Protein AF-A0A5C6QHN0-F1 (afdb_monomer_lite)

Foldseek 3Di:
DDLVVLLVVLLVLLLVQLQCVVVVNHDVVSVVVSVVSVVVCCVVPSDHPVVSQVSNQVSNCVRPVDGPVRVVVVDDD

Secondary structure (DSSP, 8-state):
--HHHHHHHHHHHHHHHHHHHHTT---HHHHHHHHHHHHHHHHTTSS-HHHHHHHHHHHHHHHHSS-HHHHHHH---

Radius of gyration: 12.92 Å; chains: 1; bounding box: 29×25×35 Å

pLDDT: mean 89.26, std 10.79, range [48.53, 96.69]

Structure (mmCIF, N/CA/C/O backbone):
data_AF-A0A5C6QHN0-F1
#
_entry.id   AF-A0A5C6QHN0-F1
#
loop_
_atom_site.group_PDB
_atom_site.id
_atom_site.type_symbol
_atom_site.label_atom_id
_atom_site.label_alt_id
_atom_site.label_comp_id
_atom_site.label_asym_id
_atom_site.label_entity_id
_atom_site.label_seq_id
_atom_site.pdbx_PDB_ins_code
_atom_site.Cartn_x
_atom_site.Cartn_y
_atom_site.Cartn_z
_atom_site.occupancy
_atom_site.B_iso_or_equiv
_atom_site.auth_seq_id
_atom_site.auth_comp_id
_atom_site.auth_asym_id
_atom_site.auth_atom_id
_atom_site.pdbx_PDB_model_num
ATOM 1 N N . MET A 1 1 ? -7.245 -11.446 15.545 1.00 71.00 1 MET A N 1
ATOM 2 C CA . MET A 1 1 ? -6.297 -10.435 15.029 1.00 71.00 1 MET A CA 1
ATOM 3 C C . MET A 1 1 ? -6.727 -9.085 15.570 1.00 71.00 1 MET A C 1
ATOM 5 O O . MET A 1 1 ? -7.924 -8.827 15.551 1.00 71.00 1 MET A O 1
ATOM 9 N N . ASN A 1 2 ? -5.819 -8.284 16.127 1.00 89.75 2 ASN A N 1
ATOM 10 C CA . ASN A 1 2 ? -6.158 -6.934 16.588 1.00 89.75 2 ASN A CA 1
ATOM 11 C C . ASN A 1 2 ? -5.848 -5.903 15.485 1.00 89.75 2 ASN A C 1
ATOM 13 O O . ASN A 1 2 ? -5.230 -6.248 14.474 1.00 89.75 2 ASN A O 1
ATOM 17 N N . LYS A 1 3 ? -6.293 -4.655 15.678 1.00 90.88 3 LYS A N 1
ATOM 18 C CA . LYS A 1 3 ? -6.091 -3.556 14.718 1.00 90.88 3 LYS A CA 1
ATOM 19 C C . LYS A 1 3 ? -4.617 -3.403 14.323 1.00 90.88 3 LYS A C 1
ATOM 21 O O . LYS A 1 3 ? -4.321 -3.336 13.134 1.00 90.88 3 LYS A O 1
ATOM 26 N N . GLN A 1 4 ? -3.707 -3.424 15.296 1.00 92.81 4 GLN A N 1
ATOM 27 C CA . GLN A 1 4 ? -2.278 -3.252 15.039 1.00 92.81 4 GLN A CA 1
ATOM 28 C C . GLN A 1 4 ? -1.709 -4.392 14.188 1.00 92.81 4 GLN A C 1
ATOM 30 O O . GLN A 1 4 ? -1.083 -4.136 13.171 1.00 92.81 4 GLN A O 1
ATOM 35 N N . THR A 1 5 ? -2.034 -5.648 14.511 1.00 94.06 5 THR A N 1
ATOM 36 C CA . THR A 1 5 ? -1.586 -6.811 13.728 1.00 94.06 5 THR A CA 1
ATOM 37 C C . THR A 1 5 ? -2.046 -6.741 12.267 1.00 94.06 5 THR A C 1
ATOM 39 O O . THR A 1 5 ? -1.350 -7.219 11.375 1.00 94.06 5 THR A O 1
ATOM 42 N N . PHE A 1 6 ? -3.220 -6.158 12.001 1.00 95.00 6 PHE A N 1
ATOM 43 C CA . PHE A 1 6 ? -3.696 -5.932 10.634 1.00 95.00 6 PHE A CA 1
ATOM 44 C C . PHE A 1 6 ? -2.869 -4.881 9.903 1.00 95.00 6 PHE A C 1
ATOM 46 O O . PHE A 1 6 ? -2.439 -5.129 8.778 1.00 95.00 6 PHE A O 1
ATOM 53 N N . ILE A 1 7 ? -2.605 -3.749 10.553 1.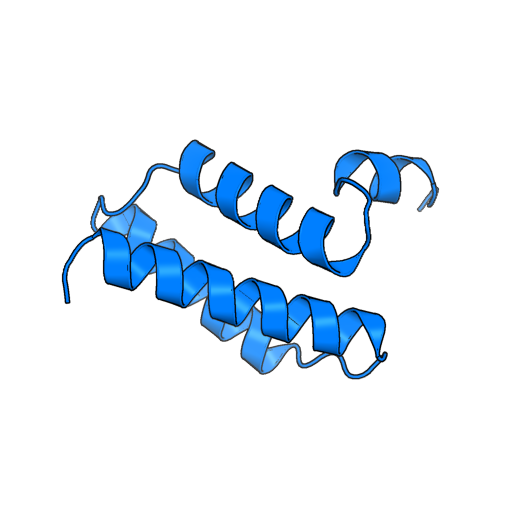00 94.69 7 ILE A N 1
ATOM 54 C CA . ILE A 1 7 ? -1.771 -2.678 9.997 1.00 94.69 7 ILE A CA 1
ATOM 55 C C . ILE A 1 7 ? -0.359 -3.200 9.704 1.00 94.69 7 ILE A C 1
ATOM 57 O O . ILE A 1 7 ? 0.132 -3.033 8.588 1.00 94.69 7 ILE A O 1
ATOM 61 N N . ASP A 1 8 ? 0.243 -3.925 10.648 1.00 95.50 8 ASP A N 1
ATOM 62 C CA . ASP A 1 8 ? 1.572 -4.522 10.486 1.00 95.50 8 ASP A CA 1
ATOM 63 C C . ASP A 1 8 ? 1.599 -5.509 9.305 1.00 95.50 8 ASP A C 1
ATOM 65 O O . ASP A 1 8 ? 2.536 -5.527 8.507 1.00 95.50 8 ASP A O 1
ATOM 69 N N . SER A 1 9 ? 0.536 -6.304 9.139 1.00 95.94 9 SER A N 1
ATOM 70 C CA . SER A 1 9 ? 0.391 -7.227 8.009 1.00 95.94 9 SER A CA 1
ATOM 71 C C . SER A 1 9 ? 0.278 -6.502 6.663 1.00 95.94 9 SER A C 1
ATOM 73 O O . SER A 1 9 ? 0.860 -6.961 5.677 1.00 95.94 9 SER A O 1
ATOM 75 N N . CYS A 1 10 ? -0.443 -5.378 6.599 1.00 96.12 10 CYS A N 1
ATOM 76 C CA . CYS A 1 10 ? -0.492 -4.536 5.403 1.00 96.12 10 CYS A CA 1
ATOM 77 C C . CYS A 1 10 ? 0.886 -3.944 5.085 1.00 96.12 10 CYS A C 1
ATOM 79 O O . CYS A 1 10 ? 1.316 -4.002 3.934 1.00 96.12 10 CYS A O 1
ATOM 81 N N . PHE A 1 11 ? 1.595 -3.436 6.097 1.00 96.44 11 PHE A N 1
ATOM 82 C CA . PHE A 1 11 ? 2.930 -2.861 5.938 1.00 96.44 11 PHE A CA 1
ATOM 83 C C . PHE A 1 11 ? 3.943 -3.877 5.400 1.00 96.44 11 PHE A C 1
ATOM 85 O O . PHE A 1 11 ? 4.642 -3.601 4.427 1.00 96.44 11 PHE A O 1
ATOM 92 N N . MET A 1 12 ? 3.990 -5.077 5.985 1.00 96.69 12 MET A N 1
ATOM 93 C CA . MET A 1 12 ? 4.915 -6.129 5.552 1.00 96.69 12 MET A CA 1
ATOM 94 C C . MET A 1 1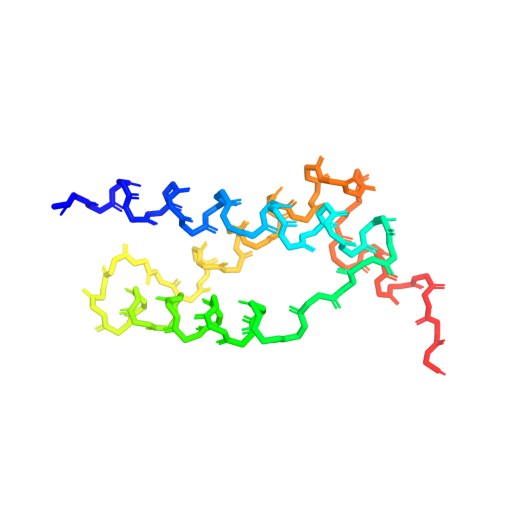2 ? 4.670 -6.550 4.098 1.00 96.69 12 MET A C 1
ATOM 96 O O . MET A 1 12 ? 5.622 -6.726 3.344 1.00 96.69 12 MET A O 1
ATOM 100 N N . GLN A 1 13 ? 3.407 -6.652 3.678 1.00 96.69 13 GLN A N 1
ATOM 101 C CA . GLN A 1 13 ? 3.070 -6.980 2.289 1.00 96.69 13 GLN A CA 1
ATOM 102 C C . GLN A 1 13 ? 3.392 -5.835 1.314 1.00 96.69 13 GLN A C 1
ATOM 104 O O . GLN A 1 13 ? 3.805 -6.099 0.185 1.00 96.69 13 GLN A O 1
ATOM 109 N N . LEU A 1 14 ? 3.222 -4.572 1.731 1.00 96.19 14 LEU A N 1
ATOM 110 C CA . LEU A 1 14 ? 3.627 -3.406 0.935 1.00 96.19 14 LEU A CA 1
ATOM 111 C C . LEU A 1 14 ? 5.140 -3.413 0.700 1.00 96.19 14 LEU A C 1
ATOM 113 O O . LEU A 1 14 ? 5.583 -3.270 -0.438 1.00 96.19 14 LEU A O 1
ATOM 117 N N . VAL A 1 15 ? 5.912 -3.628 1.768 1.00 95.50 15 VAL A N 1
ATOM 118 C CA . VAL A 1 15 ? 7.373 -3.763 1.718 1.00 95.50 15 VAL A CA 1
ATOM 119 C C . VAL A 1 15 ? 7.780 -4.848 0.727 1.00 95.50 15 VAL A C 1
ATOM 121 O O . VAL A 1 15 ? 8.561 -4.573 -0.177 1.00 95.50 15 VAL A O 1
ATOM 124 N N . GLU A 1 16 ? 7.189 -6.037 0.825 1.00 95.19 16 GLU A N 1
ATOM 125 C CA . GLU A 1 16 ? 7.513 -7.164 -0.052 1.00 95.19 16 GLU A CA 1
ATOM 126 C C . GLU A 1 16 ? 7.239 -6.845 -1.535 1.00 95.19 16 GLU A C 1
ATOM 128 O O . GLU A 1 16 ? 8.059 -7.121 -2.408 1.00 95.19 16 GLU A O 1
ATOM 133 N N . ILE A 1 17 ? 6.107 -6.198 -1.839 1.00 94.62 17 ILE A N 1
ATOM 134 C CA . ILE A 1 17 ? 5.782 -5.765 -3.208 1.00 94.62 17 ILE A CA 1
ATOM 135 C C . ILE A 1 17 ? 6.764 -4.708 -3.712 1.00 94.62 17 ILE A C 1
ATOM 137 O O . ILE A 1 17 ? 7.128 -4.710 -4.892 1.00 94.62 17 ILE A O 1
ATOM 141 N N . PHE A 1 18 ? 7.168 -3.774 -2.855 1.00 93.50 18 PHE A N 1
ATOM 142 C CA . PHE A 1 18 ? 8.119 -2.742 -3.238 1.00 93.50 18 PHE A CA 1
ATOM 143 C C . PHE A 1 18 ? 9.523 -3.311 -3.440 1.00 93.50 18 PHE A C 1
ATOM 145 O O . PHE A 1 18 ? 10.182 -2.919 -4.403 1.00 93.50 18 PHE A O 1
ATOM 152 N N . GLU A 1 19 ? 9.953 -4.275 -2.627 1.00 93.62 19 GLU A N 1
ATOM 153 C CA . GLU A 1 19 ? 11.192 -5.029 -2.839 1.00 93.62 19 GLU A CA 1
ATOM 154 C C . GLU A 1 19 ? 11.155 -5.793 -4.166 1.00 93.62 19 GLU A C 1
ATOM 156 O O . GLU A 1 19 ? 12.092 -5.697 -4.963 1.00 93.62 19 GLU A O 1
ATOM 161 N N . ASP A 1 20 ? 10.053 -6.489 -4.454 1.00 92.69 20 ASP A N 1
ATOM 162 C CA . ASP A 1 20 ? 9.835 -7.169 -5.732 1.00 92.69 20 ASP A CA 1
ATOM 163 C C . ASP A 1 20 ? 9.936 -6.178 -6.904 1.00 92.69 20 ASP A C 1
ATOM 165 O O . ASP A 1 20 ? 10.620 -6.434 -7.900 1.00 92.69 20 ASP A O 1
ATOM 169 N N . ALA A 1 21 ? 9.319 -5.001 -6.777 1.00 89.94 21 ALA A N 1
ATOM 170 C CA . ALA A 1 21 ? 9.382 -3.953 -7.789 1.00 89.94 21 ALA A CA 1
ATOM 171 C C . ALA A 1 21 ? 10.792 -3.360 -7.957 1.00 89.94 21 ALA A C 1
ATOM 173 O O . ALA A 1 21 ? 11.194 -3.097 -9.093 1.00 89.94 21 ALA A O 1
ATOM 174 N N . ASN A 1 22 ? 11.538 -3.171 -6.864 1.00 90.44 22 ASN A N 1
ATOM 175 C CA . ASN A 1 22 ? 12.927 -2.701 -6.880 1.00 90.44 22 ASN A CA 1
ATOM 176 C C . ASN A 1 22 ? 13.853 -3.716 -7.573 1.00 90.44 22 ASN A C 1
ATOM 178 O O . ASN A 1 22 ? 14.742 -3.355 -8.341 1.00 90.44 22 ASN A O 1
ATOM 182 N N . ASN A 1 23 ? 13.562 -5.005 -7.395 1.00 91.56 23 ASN A N 1
ATOM 183 C CA . ASN A 1 23 ? 14.266 -6.116 -8.029 1.00 91.56 23 ASN A CA 1
ATOM 184 C C . ASN A 1 23 ? 13.766 -6.449 -9.449 1.00 91.56 23 ASN A C 1
ATOM 186 O O . ASN A 1 23 ? 14.150 -7.481 -9.997 1.00 91.56 23 ASN A O 1
ATOM 190 N N . HIS A 1 24 ? 12.922 -5.607 -10.059 1.00 89.06 24 HIS A N 1
ATOM 191 C CA . HIS A 1 24 ? 12.321 -5.824 -11.386 1.00 89.06 24 HIS A CA 1
ATOM 192 C C . HIS A 1 24 ? 11.466 -7.108 -11.505 1.00 89.06 24 HIS A C 1
ATOM 194 O O . HIS A 1 24 ? 11.210 -7.591 -12.607 1.00 89.06 24 HIS A O 1
ATOM 200 N N . LYS A 1 25 ? 10.970 -7.639 -10.381 1.00 91.06 25 LYS A N 1
ATOM 201 C CA . LYS A 1 25 ? 10.140 -8.853 -10.264 1.00 91.06 25 LYS A CA 1
ATOM 202 C C . LYS A 1 25 ? 8.691 -8.525 -9.894 1.00 91.06 25 LYS A C 1
ATOM 204 O O . LYS A 1 25 ? 8.103 -9.158 -9.026 1.00 91.06 25 LYS A O 1
ATOM 209 N N . LYS A 1 26 ? 8.109 -7.509 -10.532 1.00 88.38 26 LYS A N 1
ATOM 210 C CA . LYS A 1 26 ? 6.748 -7.048 -10.214 1.00 88.38 26 LYS A CA 1
ATOM 211 C C . LYS A 1 26 ? 5.726 -8.185 -10.334 1.00 88.38 26 LYS A C 1
ATOM 213 O O . LYS A 1 26 ? 5.550 -8.745 -11.414 1.00 88.38 26 LYS A O 1
ATOM 218 N N . ASP A 1 27 ? 5.018 -8.466 -9.243 1.00 91.12 27 ASP A N 1
ATOM 219 C CA . ASP A 1 27 ? 3.863 -9.366 -9.221 1.00 91.12 27 ASP A CA 1
ATOM 220 C C . ASP A 1 27 ? 2.567 -8.549 -9.115 1.00 91.12 27 ASP A C 1
ATOM 222 O O . ASP A 1 27 ? 2.104 -8.176 -8.032 1.00 91.12 27 ASP A O 1
ATOM 226 N N . GLU A 1 28 ? 1.951 -8.290 -10.268 1.00 91.19 28 GLU A N 1
ATOM 227 C CA . GLU A 1 28 ? 0.692 -7.542 -10.342 1.00 91.19 28 GLU A CA 1
ATOM 228 C C . GLU A 1 28 ? -0.458 -8.260 -9.617 1.00 91.19 28 GLU A C 1
ATOM 230 O O . GLU A 1 28 ? -1.346 -7.611 -9.069 1.00 91.19 28 GLU A O 1
ATOM 235 N N . LYS A 1 29 ? -0.467 -9.600 -9.548 1.00 94.12 29 LYS A N 1
ATOM 236 C CA . LYS A 1 29 ? -1.528 -10.322 -8.824 1.00 94.12 29 LYS A CA 1
ATOM 237 C C . LYS A 1 29 ? -1.405 -10.091 -7.322 1.00 94.12 29 LYS A C 1
ATOM 239 O O . LYS A 1 29 ? -2.420 -9.912 -6.651 1.00 94.12 29 LYS A O 1
ATOM 244 N N . LYS A 1 30 ? -0.181 -10.109 -6.794 1.00 93.06 30 LYS A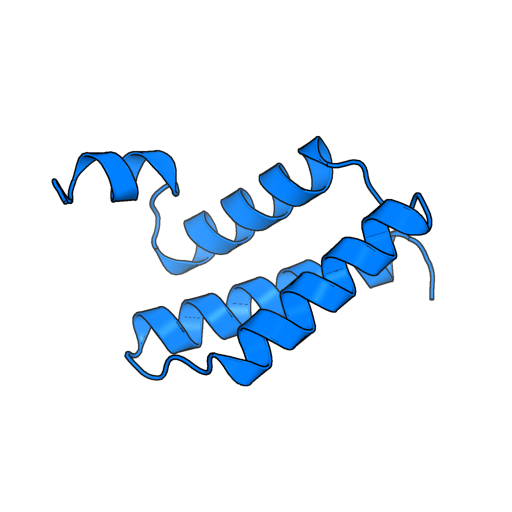 N 1
ATOM 245 C CA . LYS A 1 30 ? 0.104 -9.822 -5.381 1.00 93.06 30 LYS A CA 1
ATOM 246 C C . LYS A 1 30 ? -0.295 -8.397 -5.016 1.00 93.06 30 LYS A C 1
ATOM 248 O O . LYS A 1 30 ? -0.981 -8.208 -4.015 1.00 93.06 30 LYS A O 1
ATOM 253 N N . LYS A 1 31 ? 0.014 -7.437 -5.889 1.00 93.31 31 LYS A N 1
ATOM 254 C CA . LYS A 1 31 ? -0.430 -6.046 -5.767 1.00 93.31 31 LYS A CA 1
ATOM 255 C C . LYS A 1 31 ? -1.947 -5.903 -5.692 1.00 93.31 31 LYS A C 1
ATOM 257 O O . LYS A 1 31 ? -2.440 -5.372 -4.703 1.00 93.31 31 LYS A O 1
ATOM 262 N N . HIS A 1 32 ? -2.690 -6.443 -6.657 1.00 95.00 32 HIS A N 1
ATOM 263 C CA . HIS A 1 32 ? -4.154 -6.343 -6.638 1.00 95.00 32 HIS A CA 1
ATOM 264 C C . HIS A 1 32 ? -4.779 -7.002 -5.396 1.00 95.00 32 HIS A C 1
ATOM 266 O O . HIS A 1 32 ? -5.751 -6.491 -4.839 1.00 95.00 32 HIS A O 1
ATOM 272 N N . ARG A 1 33 ? -4.214 -8.124 -4.919 1.00 96.06 33 ARG A N 1
ATOM 273 C CA . ARG A 1 33 ? -4.667 -8.754 -3.666 1.00 96.06 33 ARG A CA 1
ATOM 274 C C . ARG A 1 33 ? -4.454 -7.839 -2.464 1.00 96.06 33 ARG A C 1
ATOM 276 O O . ARG A 1 33 ? -5.360 -7.713 -1.643 1.00 96.06 33 ARG A O 1
ATOM 283 N N . LEU A 1 34 ? -3.290 -7.196 -2.369 1.00 96.06 34 LEU A N 1
ATOM 284 C CA . LEU A 1 34 ? -3.001 -6.276 -1.275 1.00 96.06 34 LEU A CA 1
ATOM 285 C C . LEU A 1 34 ? -3.894 -5.030 -1.317 1.00 96.06 34 LEU A C 1
ATOM 287 O O . LEU A 1 34 ? -4.377 -4.605 -0.273 1.00 96.06 34 LEU A O 1
ATOM 291 N N . GLU A 1 35 ? -4.175 -4.482 -2.499 1.00 94.94 35 GLU A N 1
ATOM 292 C CA . GLU A 1 35 ? -5.112 -3.360 -2.655 1.00 94.94 35 GLU A CA 1
ATOM 293 C C . GLU A 1 35 ? -6.508 -3.716 -2.118 1.00 94.94 35 GLU A C 1
ATOM 295 O O . GLU A 1 35 ? -7.088 -2.955 -1.340 1.00 94.94 35 GLU A O 1
ATOM 300 N N . GLY A 1 36 ? -7.017 -4.908 -2.453 1.00 96.50 36 GLY A N 1
ATOM 301 C CA . GLY A 1 36 ? -8.277 -5.416 -1.903 1.00 96.50 36 GLY A CA 1
ATOM 302 C C . GLY A 1 36 ? -8.226 -5.635 -0.387 1.00 96.50 36 GLY A C 1
ATOM 303 O O . GLY A 1 36 ? -9.181 -5.317 0.322 1.00 96.50 36 GLY A O 1
ATOM 304 N N . TYR A 1 37 ? -7.097 -6.121 0.130 1.00 95.94 37 TYR A N 1
ATOM 305 C CA . TYR A 1 37 ? -6.900 -6.335 1.563 1.00 95.94 37 TYR A CA 1
ATOM 306 C C . TYR A 1 37 ? -6.872 -5.015 2.353 1.00 95.94 37 TYR A C 1
ATOM 308 O O . TYR A 1 37 ? -7.559 -4.882 3.366 1.00 95.94 37 TYR A O 1
ATOM 316 N N . ILE A 1 38 ? -6.165 -4.000 1.849 1.00 95.94 38 ILE A N 1
ATOM 317 C CA . ILE A 1 38 ? -6.150 -2.646 2.422 1.00 95.94 38 ILE A CA 1
ATOM 318 C C . ILE A 1 38 ? -7.550 -2.025 2.359 1.00 95.94 38 ILE A C 1
ATOM 320 O O . ILE A 1 38 ? -8.002 -1.416 3.331 1.00 95.94 38 ILE A O 1
ATOM 324 N N . HIS A 1 39 ? -8.270 -2.212 1.248 1.00 95.94 39 HIS A N 1
ATOM 325 C CA . HIS A 1 39 ? -9.646 -1.740 1.120 1.00 95.94 39 HIS A CA 1
ATOM 326 C C . HIS A 1 39 ? -10.566 -2.359 2.181 1.00 95.94 39 HIS A C 1
ATOM 328 O O . HIS A 1 39 ? -11.332 -1.635 2.813 1.00 95.94 39 HIS A O 1
ATOM 334 N N . ALA A 1 40 ? -10.443 -3.663 2.446 1.00 95.62 40 ALA A N 1
ATOM 335 C CA . ALA A 1 40 ? -11.186 -4.314 3.523 1.00 95.62 40 ALA A CA 1
ATOM 336 C C . ALA A 1 40 ? -10.867 -3.695 4.897 1.00 95.62 40 ALA A C 1
ATOM 338 O O . ALA A 1 40 ? -11.786 -3.435 5.672 1.00 95.62 40 ALA A O 1
ATOM 339 N N . GLY A 1 41 ? -9.594 -3.384 5.170 1.00 94.88 41 GLY A N 1
ATOM 340 C CA . GLY A 1 41 ? -9.179 -2.674 6.386 1.00 94.88 41 GLY A CA 1
ATOM 341 C C . GLY A 1 41 ? -9.875 -1.319 6.554 1.00 94.88 41 GLY A C 1
ATOM 342 O O . GLY A 1 41 ? -10.384 -1.019 7.635 1.00 94.88 41 GLY A O 1
ATOM 343 N N . LYS A 1 42 ? -9.992 -0.543 5.469 1.00 95.50 42 LYS A N 1
ATOM 344 C CA . LYS A 1 42 ? -10.739 0.725 5.466 1.00 95.50 42 LYS A CA 1
ATOM 345 C C . LYS A 1 42 ? -12.226 0.525 5.738 1.00 95.50 42 LYS A C 1
ATOM 347 O O . LYS A 1 42 ? -12.791 1.210 6.584 1.00 95.50 42 LYS A O 1
ATOM 352 N N . THR A 1 43 ? -12.860 -0.415 5.038 1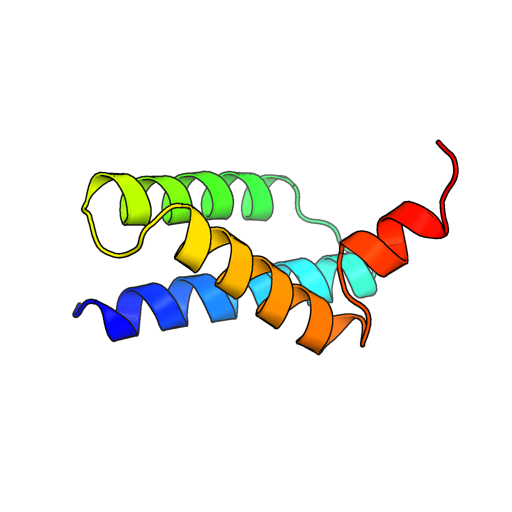.00 95.94 43 THR A N 1
ATOM 353 C CA . THR A 1 43 ? -14.301 -0.683 5.167 1.00 95.94 43 THR A CA 1
ATOM 354 C C . THR A 1 43 ? -14.671 -1.158 6.570 1.00 95.94 43 THR A C 1
ATOM 356 O O . THR A 1 43 ? -15.740 -0.828 7.074 1.00 95.94 43 THR A O 1
ATOM 359 N N . LEU A 1 44 ? -13.772 -1.893 7.226 1.00 94.25 44 LEU A N 1
ATOM 360 C CA . LEU A 1 44 ? -13.946 -2.368 8.598 1.00 94.25 44 LEU A CA 1
ATOM 361 C C . LEU A 1 44 ? -13.567 -1.324 9.664 1.00 94.25 44 LEU A C 1
ATOM 363 O O . LEU A 1 44 ? -13.654 -1.621 10.854 1.00 94.25 44 LEU A O 1
ATOM 367 N N . GLY A 1 45 ? -13.133 -0.122 9.269 1.00 94.06 45 GLY A N 1
ATOM 368 C CA . GLY A 1 45 ? -12.728 0.934 10.200 1.00 94.06 45 GLY A CA 1
ATOM 369 C C . GLY A 1 45 ? -11.417 0.647 10.940 1.00 94.06 45 GLY A C 1
ATOM 370 O O . GLY A 1 45 ? -11.162 1.235 11.990 1.00 94.06 45 GLY A O 1
ATOM 371 N N . VAL A 1 46 ? -10.576 -0.253 10.414 1.00 94.44 46 VAL A N 1
ATOM 372 C CA . VAL A 1 46 ? -9.246 -0.534 10.98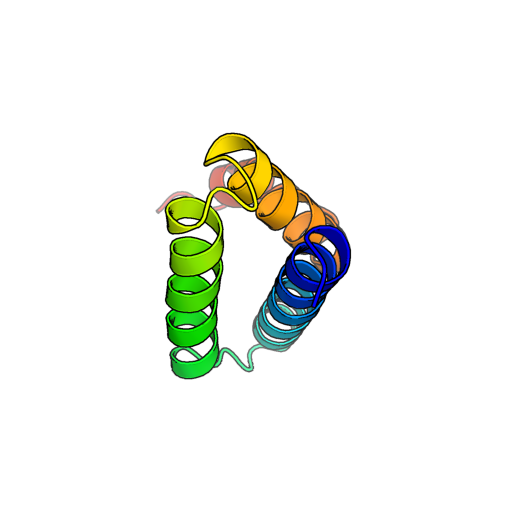0 1.00 94.44 46 VAL A CA 1
ATOM 373 C C . VAL A 1 46 ? -8.368 0.707 10.860 1.00 94.44 46 VAL A C 1
ATOM 375 O O . VAL A 1 46 ? -7.690 1.063 11.820 1.00 94.44 46 VAL A O 1
ATOM 378 N N . PHE A 1 47 ? -8.417 1.389 9.719 1.00 92.56 47 PHE A N 1
ATOM 379 C CA . PHE A 1 47 ? -7.714 2.645 9.471 1.00 92.56 47 PHE A CA 1
ATOM 380 C C . PHE A 1 47 ? -8.474 3.512 8.456 1.00 92.56 47 PHE A C 1
ATOM 382 O O . PHE A 1 47 ? -9.285 3.015 7.671 1.00 92.56 47 PHE A O 1
ATOM 389 N N . SER A 1 48 ? -8.221 4.817 8.482 1.00 94.00 48 SER A N 1
ATOM 390 C CA . SER A 1 48 ? -8.767 5.806 7.558 1.00 94.00 48 SER A CA 1
ATOM 391 C C . SER A 1 48 ? -8.076 5.751 6.191 1.00 94.00 48 SER A C 1
ATOM 393 O O . SER A 1 48 ? -7.055 5.091 5.994 1.00 94.00 48 SER A O 1
ATOM 395 N N . SER A 1 49 ? -8.628 6.468 5.210 1.00 91.56 49 SER A N 1
ATOM 396 C CA . SER A 1 49 ? -7.958 6.628 3.914 1.00 91.56 49 SER A CA 1
ATOM 397 C C . SER A 1 49 ? -6.603 7.328 4.044 1.00 91.56 49 SER A C 1
ATOM 399 O O . SER A 1 49 ? -5.689 6.975 3.310 1.00 91.56 49 SER A O 1
ATOM 401 N N . GLU A 1 50 ? -6.478 8.289 4.961 1.00 93.50 50 GLU A N 1
ATOM 402 C CA . GLU A 1 50 ? -5.231 9.022 5.206 1.00 93.50 50 GLU A 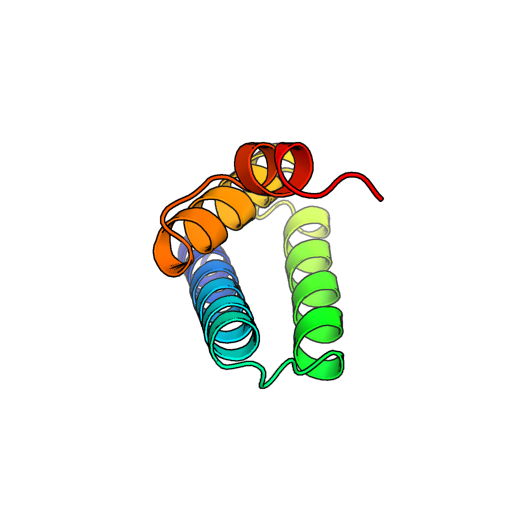CA 1
ATOM 403 C C . GLU A 1 50 ? -4.187 8.112 5.856 1.00 93.50 50 GLU A C 1
ATOM 405 O O . GLU A 1 50 ? -3.076 8.011 5.353 1.00 93.50 50 GLU A O 1
ATOM 410 N N . GLU A 1 51 ? -4.574 7.344 6.880 1.00 93.00 51 GLU A N 1
ATOM 411 C CA . GLU A 1 51 ? -3.695 6.357 7.523 1.00 93.00 51 GLU A CA 1
ATOM 412 C C . GLU A 1 51 ? -3.207 5.294 6.520 1.00 93.00 51 GLU A C 1
ATOM 414 O O . GLU A 1 51 ? -2.042 4.904 6.542 1.00 93.00 51 GLU A O 1
ATOM 419 N N . ALA A 1 52 ? -4.069 4.853 5.594 1.00 93.25 52 ALA A N 1
ATOM 420 C CA . ALA A 1 52 ? -3.682 3.923 4.531 1.00 93.25 52 ALA A CA 1
ATOM 421 C C . ALA A 1 52 ? -2.649 4.521 3.560 1.00 93.25 52 ALA A C 1
ATOM 423 O O . ALA A 1 52 ? -1.757 3.810 3.094 1.00 93.25 52 ALA A O 1
ATOM 424 N N . LEU A 1 53 ? -2.788 5.811 3.231 1.00 92.56 53 LEU A N 1
ATOM 425 C CA . LEU A 1 53 ? -1.844 6.528 2.373 1.00 92.56 53 LEU A CA 1
ATOM 426 C C . LEU A 1 53 ? -0.499 6.699 3.078 1.00 92.56 53 LEU A C 1
ATOM 428 O O . LEU A 1 53 ? 0.524 6.361 2.490 1.00 92.56 53 LEU A O 1
ATOM 432 N N . THR A 1 54 ? -0.505 7.120 4.345 1.00 94.00 54 THR A N 1
ATOM 433 C CA . THR A 1 54 ? 0.711 7.217 5.161 1.00 94.00 54 THR A CA 1
ATOM 434 C C . THR A 1 54 ? 1.429 5.871 5.245 1.00 94.00 54 THR A C 1
ATOM 436 O O . THR A 1 54 ? 2.625 5.803 4.985 1.00 94.00 54 THR A O 1
ATOM 439 N N . LEU A 1 55 ? 0.700 4.774 5.484 1.00 94.31 55 LEU A N 1
ATOM 440 C CA . LEU A 1 55 ? 1.275 3.426 5.515 1.00 94.31 55 LEU A CA 1
ATOM 441 C C . LEU A 1 55 ? 1.951 3.044 4.185 1.00 94.31 55 LEU A C 1
ATOM 443 O O . LEU A 1 55 ? 3.007 2.409 4.166 1.00 94.31 55 LEU A O 1
ATOM 447 N N . MET A 1 56 ? 1.337 3.425 3.062 1.00 93.56 56 MET A N 1
ATOM 448 C CA . MET A 1 56 ? 1.890 3.202 1.727 1.00 93.56 56 MET A CA 1
ATOM 449 C C . MET A 1 56 ? 3.148 4.043 1.479 1.00 93.56 56 MET A C 1
ATOM 451 O O . MET A 1 56 ? 4.117 3.526 0.918 1.00 93.56 56 MET A O 1
ATOM 455 N N . GLU A 1 57 ? 3.154 5.307 1.899 1.00 92.81 57 GLU A N 1
ATOM 456 C CA . GLU A 1 57 ? 4.318 6.190 1.793 1.00 92.81 57 GLU A CA 1
ATOM 457 C C . GLU A 1 57 ? 5.492 5.702 2.641 1.00 92.81 57 GLU A C 1
ATOM 459 O O . GLU A 1 57 ? 6.610 5.635 2.132 1.00 92.81 57 GLU A O 1
ATOM 464 N N . GLU A 1 58 ? 5.246 5.293 3.886 1.00 93.88 58 GLU A N 1
ATOM 465 C CA . GLU A 1 58 ? 6.270 4.743 4.778 1.00 93.88 58 GLU A CA 1
ATOM 466 C C . GLU A 1 58 ? 6.913 3.483 4.189 1.00 93.88 58 GLU A C 1
ATOM 468 O O . GLU A 1 58 ? 8.141 3.354 4.159 1.00 93.88 58 GLU A O 1
ATOM 473 N N . ALA A 1 59 ? 6.097 2.561 3.668 1.00 94.44 59 ALA A N 1
ATOM 474 C CA . ALA A 1 59 ? 6.602 1.350 3.034 1.00 94.44 59 ALA A CA 1
ATOM 475 C C . ALA A 1 59 ? 7.390 1.655 1.747 1.00 94.44 59 ALA A C 1
ATOM 477 O O . ALA A 1 59 ? 8.414 1.018 1.493 1.00 94.44 59 ALA A O 1
ATOM 478 N N . HIS A 1 60 ? 6.956 2.636 0.947 1.00 92.38 60 HIS A N 1
ATOM 479 C CA . HIS A 1 60 ? 7.683 3.055 -0.254 1.00 92.38 60 HIS A CA 1
ATOM 480 C C . HIS A 1 60 ? 9.029 3.684 0.113 1.00 92.38 60 HIS A C 1
ATOM 482 O O . HIS A 1 60 ? 10.063 3.292 -0.432 1.00 92.38 60 HIS A O 1
ATOM 488 N N . TYR A 1 61 ? 9.024 4.627 1.057 1.00 91.50 61 TYR A N 1
ATOM 489 C CA . TYR A 1 61 ? 10.230 5.296 1.527 1.00 91.50 61 TYR A CA 1
ATOM 490 C C . TYR A 1 61 ? 11.249 4.280 2.049 1.00 91.50 61 TYR A C 1
ATOM 492 O O . TYR A 1 61 ? 12.414 4.332 1.672 1.00 91.50 61 TYR A O 1
ATOM 500 N N . LYS A 1 62 ? 10.806 3.281 2.824 1.00 92.25 62 LYS A N 1
ATOM 501 C CA . LYS A 1 62 ? 11.681 2.228 3.357 1.00 92.25 62 LYS A CA 1
ATOM 502 C C . LYS A 1 62 ? 12.468 1.464 2.284 1.00 92.25 62 LYS A C 1
ATOM 504 O O . LYS A 1 62 ? 13.575 1.017 2.569 1.00 92.25 62 LYS A O 1
ATOM 509 N N . ILE A 1 63 ? 11.909 1.283 1.086 1.00 92.88 63 ILE A N 1
ATOM 510 C CA . ILE A 1 63 ? 12.548 0.500 0.016 1.00 92.88 63 ILE A CA 1
ATOM 511 C C . ILE A 1 63 ? 13.305 1.364 -0.987 1.00 92.88 63 ILE A C 1
ATOM 513 O O . ILE A 1 63 ? 14.355 0.950 -1.475 1.00 92.88 63 ILE A O 1
ATOM 517 N N . PHE A 1 64 ? 12.778 2.541 -1.314 1.00 87.69 64 PHE A N 1
ATOM 518 C CA . PHE A 1 64 ? 13.336 3.385 -2.371 1.00 87.69 64 PHE A CA 1
ATOM 519 C C . PHE A 1 64 ? 14.137 4.584 -1.844 1.00 87.69 64 PHE A C 1
ATOM 521 O O . PHE A 1 64 ? 14.732 5.291 -2.653 1.00 87.69 64 PHE A O 1
ATOM 528 N N . ASP A 1 65 ? 14.138 4.823 -0.526 1.00 87.94 65 ASP A N 1
ATOM 529 C CA . ASP A 1 65 ? 14.707 6.009 0.142 1.00 87.94 65 ASP A CA 1
ATOM 530 C C . ASP A 1 65 ? 14.231 7.336 -0.488 1.00 87.94 65 ASP A C 1
ATOM 532 O O . ASP A 1 65 ? 14.903 8.365 -0.489 1.00 87.94 65 ASP A O 1
ATOM 536 N N . GLU A 1 66 ? 13.034 7.304 -1.077 1.00 83.88 66 GLU A N 1
ATOM 537 C CA . GLU A 1 66 ? 12.361 8.451 -1.669 1.00 83.88 66 GLU A CA 1
ATOM 538 C C . GLU A 1 66 ? 10.849 8.335 -1.461 1.00 83.88 66 GLU A C 1
ATOM 540 O O . GLU A 1 66 ? 10.279 7.239 -1.401 1.00 83.88 66 GLU A O 1
ATOM 545 N N . THR A 1 67 ? 10.173 9.478 -1.361 1.00 81.44 67 THR A N 1
ATOM 546 C CA . THR A 1 67 ? 8.709 9.516 -1.309 1.00 81.44 67 THR A CA 1
ATOM 547 C C . THR A 1 67 ? 8.111 9.237 -2.686 1.00 81.44 67 THR A C 1
ATOM 549 O O . THR A 1 67 ? 8.745 9.446 -3.727 1.00 81.44 67 THR A O 1
ATOM 552 N N . ILE A 1 68 ? 6.851 8.799 -2.707 1.00 79.44 68 ILE A N 1
ATOM 553 C CA . ILE A 1 68 ? 6.108 8.566 -3.953 1.00 79.44 68 ILE A CA 1
ATOM 554 C C . ILE A 1 68 ? 6.053 9.850 -4.800 1.00 79.44 68 ILE A C 1
ATOM 556 O O . ILE A 1 68 ? 6.239 9.794 -6.017 1.00 79.44 68 ILE A O 1
ATOM 560 N N . ASP A 1 69 ? 5.855 11.009 -4.168 1.00 75.75 69 ASP A N 1
ATOM 561 C CA . ASP A 1 69 ? 5.797 12.304 -4.855 1.00 75.75 69 ASP A CA 1
ATOM 562 C C . ASP A 1 69 ? 7.144 12.745 -5.439 1.00 75.75 69 ASP A C 1
ATOM 564 O O . ASP A 1 69 ? 7.195 13.240 -6.571 1.00 75.75 69 ASP A O 1
ATOM 568 N N . SER A 1 70 ? 8.250 12.495 -4.728 1.00 69.00 70 SER A N 1
ATOM 569 C CA . SER A 1 70 ? 9.602 12.734 -5.253 1.00 69.00 70 SER A CA 1
ATOM 570 C C . SER A 1 70 ? 9.858 11.896 -6.512 1.00 69.00 70 SER A C 1
ATOM 572 O O . SER A 1 70 ? 10.339 12.399 -7.533 1.00 69.00 70 SER A O 1
ATOM 574 N N . ARG A 1 71 ? 9.428 10.627 -6.490 1.00 71.12 71 ARG A N 1
ATOM 575 C CA . ARG A 1 71 ? 9.554 9.708 -7.626 1.00 71.12 71 ARG A CA 1
ATOM 576 C C . ARG A 1 71 ? 8.702 10.122 -8.828 1.00 71.12 71 ARG A C 1
ATOM 578 O O . ARG A 1 71 ? 9.187 10.077 -9.959 1.00 71.12 71 ARG A O 1
ATOM 585 N N . LYS A 1 72 ? 7.448 10.537 -8.606 1.00 68.44 72 LYS A N 1
ATOM 586 C CA . LYS A 1 72 ? 6.558 11.044 -9.670 1.00 68.44 72 LYS A CA 1
ATOM 587 C C . LYS A 1 72 ? 7.122 12.301 -10.329 1.00 68.44 72 LYS A C 1
ATOM 589 O O . LYS A 1 72 ? 7.075 12.414 -11.546 1.00 68.44 72 LYS A O 1
ATOM 594 N N . SER A 1 73 ? 7.723 13.194 -9.545 1.00 69.56 73 SER A N 1
ATOM 595 C CA . SER A 1 73 ? 8.311 14.441 -10.052 1.00 69.56 73 SER A CA 1
ATOM 596 C C . SER A 1 73 ? 9.531 14.218 -10.962 1.00 69.56 73 SER A C 1
ATOM 598 O O . SER A 1 73 ? 9.857 15.078 -11.775 1.00 69.56 73 SER A O 1
ATOM 600 N N . ARG A 1 74 ? 10.206 13.062 -10.859 1.00 64.19 74 ARG A N 1
ATOM 601 C CA . ARG A 1 74 ? 11.391 12.714 -11.668 1.00 64.19 74 ARG A CA 1
ATOM 602 C C . ARG A 1 74 ? 11.076 12.035 -13.001 1.00 64.19 74 ARG A C 1
ATOM 604 O O . ARG A 1 74 ? 11.928 12.039 -13.886 1.00 64.19 74 ARG A O 1
ATOM 611 N N . LYS A 1 75 ? 9.893 11.436 -13.159 1.00 49.81 75 LYS A N 1
ATOM 612 C CA . LYS A 1 75 ? 9.450 10.844 -14.428 1.00 49.81 75 LYS A CA 1
ATOM 613 C C . LYS A 1 75 ? 8.356 11.719 -15.040 1.00 49.81 75 LYS A C 1
ATOM 615 O O . LYS A 1 75 ? 7.200 11.552 -14.654 1.00 49.81 75 LYS A O 1
ATOM 620 N N . PRO A 1 76 ? 8.678 12.620 -15.990 1.00 48.53 76 PRO A N 1
ATOM 621 C CA . PRO A 1 76 ? 7.643 13.133 -16.870 1.00 48.53 76 PRO A CA 1
ATOM 622 C C . PRO A 1 76 ? 7.085 11.935 -17.649 1.00 48.53 76 PRO A C 1
ATOM 624 O O . PRO A 1 76 ? 7.849 11.092 -18.126 1.00 48.53 76 PRO A O 1
ATOM 627 N N . ILE A 1 77 ? 5.760 11.817 -17.645 1.00 52.41 77 ILE A N 1
ATOM 628 C CA . ILE A 1 77 ? 4.997 10.800 -18.380 1.00 52.41 77 ILE A CA 1
ATOM 629 C C . ILE A 1 77 ? 5.299 10.929 -19.873 1.00 52.41 77 ILE A C 1
ATOM 631 O O . ILE A 1 77 ? 5.343 12.086 -20.351 1.00 52.41 77 ILE A O 1
#

Organism: NCBI:txid89401

Sequence (77 aa):
MNKQTFIDSCFMQLVEIFEDANNHKKDEKKKHRLEGYIHAGKTLGVFSSEEALTLMEEAHYKIFDETIDSRKSRKPI